Protein AF-T0Z4B8-F1 (afdb_monomer)

Radius of gyration: 17.56 Å; Cα contacts (8 Å, |Δi|>4): 250; chains: 1; bounding box: 35×43×53 Å

Foldseek 3Di:
DVVVVVVVVCVQVVDPQWADFDVPDIDGPVDDPLLCLCPVDPNKAWAEVLLLVVVVLDPDDDQATEMEDQDDDDWTADPNHIRYYDHDHPLLPDQWDDDPSHTYHQLLSRLLVCVVVCPPPPVSSVSSVVSCVVVVRDDPVVSLVSCVSNPVPPSDD

Structure (mmCIF, N/CA/C/O backbone):
data_AF-T0Z4B8-F1
#
_entry.id   AF-T0Z4B8-F1
#
loop_
_atom_site.group_PDB
_atom_site.id
_atom_site.type_symbol
_atom_site.label_atom_id
_atom_site.label_alt_id
_atom_site.label_comp_id
_atom_site.label_asym_id
_atom_site.label_entity_id
_atom_site.label_seq_id
_atom_site.pdbx_PDB_ins_code
_atom_site.Cartn_x
_atom_site.Cartn_y
_atom_site.Cartn_z
_atom_site.occupancy
_atom_site.B_iso_or_equiv
_atom_site.auth_seq_id
_atom_site.auth_comp_id
_atom_site.auth_asym_id
_atom_site.auth_atom_id
_atom_site.pdbx_PDB_model_num
ATOM 1 N N . THR A 1 1 ? 14.260 -27.967 -20.775 1.00 53.34 1 THR A N 1
ATOM 2 C CA . THR A 1 1 ? 15.562 -27.865 -21.485 1.00 53.34 1 THR A CA 1
ATOM 3 C C . THR A 1 1 ? 16.081 -26.437 -21.478 1.00 53.34 1 THR A C 1
ATOM 5 O O . THR A 1 1 ? 15.300 -25.517 -21.701 1.00 53.34 1 THR A O 1
ATOM 8 N N . LYS A 1 2 ? 17.391 -26.241 -21.260 1.00 55.06 2 LYS A N 1
ATOM 9 C CA . LYS A 1 2 ? 18.082 -24.929 -21.265 1.00 55.06 2 LYS A CA 1
ATOM 10 C C . LYS A 1 2 ? 17.796 -24.110 -22.543 1.00 55.06 2 LYS A C 1
ATOM 12 O O . LYS A 1 2 ? 17.576 -22.909 -22.456 1.00 55.06 2 LYS A O 1
ATOM 17 N N . LYS A 1 3 ? 17.646 -24.787 -23.695 1.00 49.91 3 LYS A N 1
ATOM 18 C CA . LYS A 1 3 ? 17.211 -24.202 -24.981 1.00 49.91 3 LYS A CA 1
ATOM 19 C C . LYS A 1 3 ? 15.863 -23.462 -24.905 1.00 49.91 3 LYS A C 1
ATOM 21 O O . LYS A 1 3 ? 15.807 -22.309 -25.303 1.00 49.91 3 LYS A O 1
ATOM 26 N N . LYS A 1 4 ? 14.800 -24.063 -24.344 1.00 58.97 4 LYS A N 1
ATOM 27 C CA . LYS A 1 4 ? 13.457 -23.438 -24.268 1.00 58.97 4 LYS A CA 1
ATOM 28 C C . LYS A 1 4 ? 13.444 -22.145 -23.433 1.00 58.97 4 LYS A C 1
ATOM 30 O O . LYS A 1 4 ? 12.782 -21.186 -23.812 1.00 58.97 4 LYS A O 1
ATOM 35 N N . LYS A 1 5 ? 14.223 -22.092 -22.340 1.00 61.41 5 LYS A N 1
ATOM 36 C CA . LYS A 1 5 ? 14.361 -20.886 -21.497 1.00 61.41 5 LYS A CA 1
ATOM 37 C C . LYS A 1 5 ? 15.013 -19.715 -22.251 1.00 61.41 5 LYS A C 1
ATOM 39 O O . LYS A 1 5 ? 14.590 -18.583 -22.053 1.00 61.41 5 LYS A O 1
ATOM 44 N N . ASN A 1 6 ? 15.971 -19.993 -23.141 1.00 63.81 6 ASN A N 1
ATOM 45 C CA . ASN A 1 6 ? 16.654 -18.963 -23.932 1.00 63.81 6 ASN A CA 1
ATOM 46 C C . ASN A 1 6 ? 15.753 -18.325 -25.001 1.00 63.81 6 ASN A C 1
ATOM 48 O O . ASN A 1 6 ? 15.876 -17.129 -25.254 1.00 63.81 6 ASN A O 1
ATOM 52 N N . TYR A 1 7 ? 14.841 -19.088 -25.614 1.00 71.06 7 TYR A N 1
ATOM 53 C CA . TYR A 1 7 ? 13.891 -18.531 -26.586 1.00 71.06 7 TYR A CA 1
ATOM 54 C C . TYR A 1 7 ? 12.871 -17.608 -25.921 1.00 71.06 7 TYR A C 1
ATOM 56 O O . TYR A 1 7 ? 12.609 -16.529 -26.440 1.00 71.06 7 TYR A O 1
ATOM 64 N N . LEU A 1 8 ? 12.351 -17.992 -24.750 1.00 70.38 8 LEU A N 1
ATOM 65 C CA . LEU A 1 8 ? 11.378 -17.183 -24.017 1.00 70.38 8 LEU A CA 1
ATOM 66 C C . LEU A 1 8 ? 11.978 -15.855 -23.549 1.00 70.38 8 LEU A C 1
ATOM 68 O O . LEU A 1 8 ? 11.392 -14.804 -23.785 1.00 70.38 8 LEU A O 1
ATOM 72 N N . SER A 1 9 ? 13.163 -15.884 -22.929 1.00 70.38 9 SER A N 1
ATOM 73 C CA . SER A 1 9 ? 13.826 -14.647 -22.512 1.00 70.38 9 SER A CA 1
ATOM 74 C C . SER A 1 9 ? 14.121 -13.748 -23.707 1.00 70.38 9 SER A C 1
ATOM 76 O O . SER A 1 9 ? 13.871 -12.555 -23.627 1.00 70.38 9 SER A O 1
ATOM 78 N N . ARG A 1 10 ? 14.589 -14.324 -24.825 1.00 68.50 10 ARG A N 1
ATOM 79 C CA . ARG A 1 10 ? 14.876 -13.570 -26.048 1.00 68.50 10 ARG A CA 1
ATOM 80 C C . ARG A 1 10 ? 13.611 -12.959 -26.644 1.00 68.50 10 ARG A C 1
ATOM 82 O O . ARG A 1 10 ? 13.642 -11.792 -27.004 1.00 68.50 10 ARG A O 1
ATOM 89 N N . PHE A 1 11 ? 12.506 -13.699 -26.720 1.00 75.19 11 PHE A N 1
ATOM 90 C CA . PHE A 1 11 ? 11.228 -13.187 -27.222 1.00 75.19 11 PHE A CA 1
ATOM 91 C C . PHE A 1 11 ? 10.735 -11.992 -26.399 1.00 75.19 11 PHE A C 1
ATOM 93 O O . PHE A 1 11 ? 10.419 -10.948 -26.965 1.00 75.19 11 PHE A O 1
ATOM 100 N N . LEU A 1 12 ? 10.758 -12.114 -25.068 1.00 75.81 12 LEU A N 1
ATOM 101 C CA . LEU A 1 12 ? 10.345 -11.039 -24.166 1.00 75.81 12 LEU A CA 1
ATOM 102 C C . LEU A 1 12 ? 11.264 -9.818 -24.278 1.00 75.81 12 LEU A C 1
ATOM 104 O O . LEU A 1 12 ? 10.771 -8.706 -24.331 1.00 75.81 12 LEU A O 1
ATOM 108 N N . THR A 1 13 ? 12.582 -9.992 -24.392 1.00 69.56 13 THR A N 1
ATOM 109 C CA . THR A 1 13 ? 13.507 -8.849 -24.503 1.00 69.56 13 THR A CA 1
ATOM 110 C C . THR A 1 13 ? 13.573 -8.224 -25.896 1.00 69.56 13 THR A C 1
ATOM 112 O O . THR A 1 13 ? 14.103 -7.130 -26.031 1.00 69.56 13 THR A O 1
ATOM 115 N N . THR A 1 14 ? 13.100 -8.913 -26.941 1.00 76.75 14 THR A N 1
ATOM 116 C CA . THR A 1 14 ? 13.079 -8.367 -28.316 1.00 76.75 14 THR A CA 1
ATOM 117 C C . THR A 1 14 ? 11.841 -7.496 -28.550 1.00 76.75 14 THR A C 1
ATOM 119 O O . THR A 1 14 ? 11.811 -6.697 -29.481 1.00 76.75 14 THR A O 1
ATOM 122 N N . ASN A 1 15 ? 10.813 -7.623 -27.708 1.00 79.88 15 ASN A N 1
ATOM 123 C CA . ASN A 1 15 ? 9.626 -6.788 -27.785 1.00 79.88 15 ASN A CA 1
ATOM 124 C C . ASN A 1 15 ? 9.850 -5.487 -27.004 1.00 79.88 15 ASN A C 1
ATOM 126 O O . ASN A 1 15 ? 9.968 -5.516 -25.783 1.00 79.88 15 ASN A O 1
ATOM 130 N N . ALA A 1 16 ? 9.847 -4.342 -27.692 1.00 80.06 1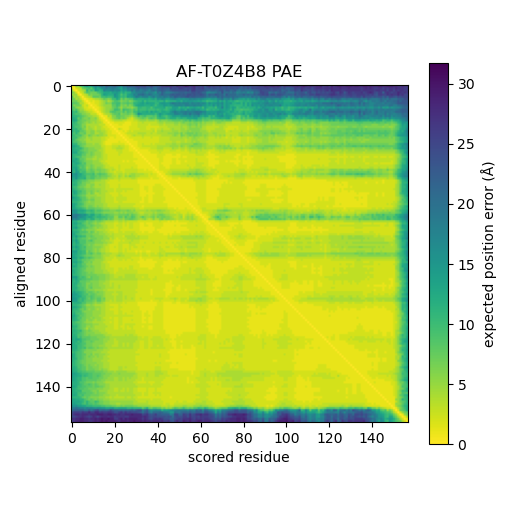6 ALA A N 1
ATOM 131 C CA . ALA A 1 16 ? 10.040 -3.030 -27.065 1.00 80.06 16 ALA A CA 1
ATOM 132 C C . ALA A 1 16 ? 9.011 -2.715 -25.958 1.00 80.06 16 ALA A C 1
ATOM 134 O O . ALA A 1 16 ? 9.291 -1.915 -25.070 1.00 80.06 16 ALA A O 1
ATOM 135 N N . ARG A 1 17 ? 7.839 -3.370 -25.983 1.00 86.62 17 ARG A N 1
ATOM 136 C CA . ARG A 1 17 ? 6.786 -3.220 -24.969 1.00 86.62 17 ARG A CA 1
ATOM 137 C C . ARG A 1 17 ? 7.004 -4.073 -23.726 1.00 86.62 17 ARG A C 1
ATOM 139 O O . ARG A 1 17 ? 6.204 -3.972 -22.809 1.00 86.62 17 ARG A O 1
ATOM 146 N N . VAL A 1 18 ? 8.009 -4.943 -23.680 1.00 89.25 18 VAL A N 1
ATOM 147 C CA . VAL A 1 18 ? 8.278 -5.788 -22.512 1.00 89.25 18 VAL A CA 1
ATOM 148 C C . VAL A 1 18 ? 9.645 -5.430 -21.957 1.00 89.25 18 VAL A C 1
ATOM 150 O O . VAL A 1 18 ? 10.685 -5.675 -22.566 1.00 89.25 18 VAL A O 1
ATOM 153 N N . LYS A 1 19 ? 9.642 -4.852 -20.762 1.00 88.88 19 LYS A N 1
ATOM 154 C CA . LYS A 1 19 ? 10.843 -4.404 -20.068 1.00 88.88 19 LYS A CA 1
ATOM 155 C C . LYS A 1 19 ? 11.153 -5.343 -18.915 1.00 88.88 19 LYS A C 1
ATOM 157 O O . LYS A 1 19 ? 10.279 -5.961 -18.311 1.00 88.88 19 LYS A O 1
ATOM 162 N N . LYS A 1 20 ? 12.439 -5.506 -18.630 1.00 89.25 20 LYS A N 1
ATOM 163 C CA . LYS A 1 20 ? 12.915 -6.353 -17.539 1.00 89.25 20 LYS A CA 1
ATOM 164 C C . LYS A 1 20 ? 13.133 -5.492 -16.302 1.00 89.25 20 LYS A C 1
ATOM 166 O O . LYS A 1 20 ? 13.822 -4.486 -16.395 1.00 89.25 20 LYS A O 1
ATOM 171 N N . ILE A 1 21 ? 12.608 -5.928 -15.160 1.00 90.50 21 ILE A N 1
ATOM 172 C CA . ILE A 1 21 ? 12.806 -5.254 -13.867 1.00 90.50 21 ILE A CA 1
ATOM 173 C C . ILE A 1 21 ? 13.836 -5.979 -13.002 1.00 90.50 21 ILE A C 1
ATOM 175 O O . ILE A 1 21 ? 14.707 -5.357 -12.407 1.00 90.50 21 ILE A O 1
ATOM 179 N N . GLU A 1 22 ? 13.824 -7.312 -13.012 1.00 89.31 22 GLU A N 1
ATOM 180 C CA . GLU A 1 22 ? 14.863 -8.119 -12.375 1.00 89.31 22 GLU A CA 1
ATOM 181 C C . GLU A 1 22 ? 15.020 -9.480 -13.065 1.00 89.31 22 GLU A C 1
ATOM 183 O O . GLU A 1 22 ? 14.400 -9.781 -14.091 1.00 89.31 22 GLU A O 1
ATOM 188 N N . ARG A 1 23 ? 15.917 -10.333 -12.561 1.00 85.50 23 ARG A N 1
ATOM 189 C CA . ARG A 1 23 ? 16.169 -11.640 -13.174 1.00 85.50 23 ARG A CA 1
ATOM 190 C C . ARG A 1 23 ? 14.904 -12.504 -13.144 1.00 85.50 23 ARG A C 1
ATOM 192 O O . ARG A 1 23 ? 14.539 -13.050 -12.114 1.00 85.50 23 ARG A O 1
ATOM 199 N N . GLY A 1 24 ? 14.324 -12.717 -14.323 1.00 85.56 24 GLY A N 1
ATOM 200 C CA . GLY A 1 24 ? 13.153 -13.577 -14.496 1.00 85.56 24 GLY A CA 1
ATOM 201 C C . GLY A 1 24 ? 11.819 -12.863 -14.292 1.00 85.56 24 GLY A C 1
ATOM 202 O O . GLY A 1 24 ? 10.794 -13.520 -14.432 1.00 85.56 24 GLY A O 1
ATOM 203 N N . LYS A 1 25 ? 11.823 -11.551 -14.024 1.00 88.50 25 LYS A N 1
ATOM 204 C CA . LYS A 1 25 ? 10.610 -10.744 -13.876 1.00 88.50 25 LYS A CA 1
ATOM 205 C C . LYS A 1 25 ? 10.615 -9.595 -14.878 1.00 88.50 25 LYS A C 1
ATOM 207 O O . LYS A 1 25 ? 11.631 -8.924 -15.081 1.00 88.50 25 LYS A O 1
ATOM 212 N N . TYR A 1 26 ? 9.470 -9.405 -15.514 1.00 90.00 26 TYR A N 1
ATOM 213 C CA . TYR A 1 26 ? 9.265 -8.473 -16.613 1.00 90.00 26 TYR A CA 1
ATOM 214 C C . TYR A 1 26 ? 7.960 -7.718 -16.383 1.00 90.00 26 TYR A C 1
ATOM 216 O O . TYR A 1 26 ? 7.075 -8.220 -15.695 1.00 90.00 26 TYR A O 1
ATOM 224 N N . TYR A 1 27 ? 7.852 -6.540 -16.978 1.00 90.69 27 TYR A N 1
ATOM 225 C CA . TYR A 1 27 ? 6.658 -5.711 -16.970 1.00 90.69 27 TYR A CA 1
ATOM 226 C C . TYR A 1 27 ? 6.372 -5.207 -18.383 1.00 90.69 27 TYR A C 1
ATOM 228 O O . TYR A 1 27 ? 7.260 -5.177 -19.241 1.00 90.69 27 TYR A O 1
ATOM 236 N N . ILE A 1 28 ? 5.119 -4.841 -18.627 1.00 90.12 28 ILE A N 1
ATOM 237 C CA . ILE A 1 28 ? 4.711 -4.214 -19.882 1.00 90.12 28 ILE A CA 1
ATOM 238 C C . ILE A 1 28 ? 5.029 -2.723 -19.787 1.00 90.12 28 ILE A C 1
ATOM 240 O O . ILE A 1 28 ? 4.784 -2.106 -18.757 1.00 90.12 28 ILE A O 1
ATOM 244 N N . ASP A 1 29 ? 5.595 -2.140 -20.837 1.00 89.50 29 ASP A N 1
ATOM 245 C CA . ASP A 1 29 ? 5.887 -0.713 -20.866 1.00 89.50 29 ASP A CA 1
ATOM 246 C C . ASP A 1 29 ? 4.610 0.110 -20.649 1.00 89.50 29 ASP A C 1
ATOM 248 O O . ASP A 1 29 ? 3.568 -0.188 -21.232 1.00 89.50 29 ASP A O 1
ATOM 252 N N . GLY A 1 30 ? 4.692 1.116 -19.779 1.00 89.38 30 GLY A N 1
ATOM 253 C CA . GLY A 1 30 ? 3.525 1.851 -19.284 1.00 89.38 30 GLY A CA 1
ATOM 254 C C . GLY A 1 30 ? 2.749 1.167 -1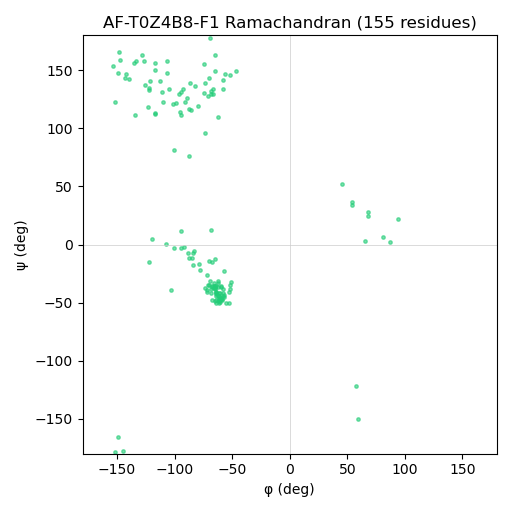8.151 1.00 89.38 30 GLY A C 1
ATOM 255 O O . GLY A 1 30 ? 1.697 1.673 -17.775 1.00 89.38 30 GLY A O 1
ATOM 256 N N . ALA A 1 31 ? 3.236 0.049 -17.595 1.00 92.50 31 ALA A N 1
ATOM 257 C CA . ALA A 1 31 ? 2.643 -0.550 -16.399 1.00 92.50 31 ALA A CA 1
ATOM 258 C C . ALA A 1 31 ? 2.622 0.439 -15.227 1.00 92.50 31 ALA A C 1
ATOM 260 O O . ALA A 1 31 ? 3.581 1.181 -14.996 1.00 92.50 31 ALA A O 1
ATOM 261 N N . ASP A 1 32 ? 1.533 0.396 -14.467 1.00 94.62 32 ASP A N 1
ATOM 262 C CA . ASP A 1 32 ? 1.371 1.203 -13.269 1.00 94.62 32 ASP A CA 1
ATOM 263 C C . ASP A 1 32 ? 2.306 0.721 -12.141 1.00 94.62 32 ASP A C 1
ATOM 265 O O . ASP A 1 32 ? 2.547 -0.478 -11.961 1.00 94.62 32 ASP A O 1
ATOM 269 N N . VAL A 1 33 ? 2.849 1.656 -11.359 1.00 95.75 33 VAL A N 1
ATOM 270 C CA . VAL A 1 33 ? 3.817 1.330 -10.301 1.00 95.75 33 VAL A CA 1
ATOM 271 C C . VAL A 1 33 ? 3.199 0.487 -9.179 1.00 95.75 33 VAL A C 1
ATOM 273 O O . VAL A 1 33 ? 3.875 -0.385 -8.628 1.00 95.75 33 VAL A O 1
ATOM 276 N N . TYR A 1 34 ? 1.914 0.674 -8.864 1.00 97.06 34 TYR A N 1
ATOM 277 C CA . TYR A 1 34 ? 1.201 -0.127 -7.870 1.00 97.06 34 TYR A CA 1
ATOM 278 C C . TYR A 1 34 ? 0.954 -1.552 -8.371 1.00 97.06 34 TYR A C 1
ATOM 280 O O . TYR A 1 34 ? 1.035 -2.514 -7.597 1.00 97.06 34 TYR A O 1
ATOM 288 N N . GLU A 1 35 ? 0.704 -1.714 -9.672 1.00 96.38 35 GLU A N 1
ATOM 289 C CA . GLU A 1 35 ? 0.621 -3.031 -10.306 1.00 96.38 35 GLU A CA 1
ATOM 290 C C . GLU A 1 35 ? 1.953 -3.767 -10.167 1.00 96.38 35 GLU A C 1
ATOM 292 O O . GLU A 1 35 ? 1.987 -4.896 -9.674 1.00 96.38 35 GLU A O 1
ATOM 297 N N . VAL A 1 36 ? 3.064 -3.122 -10.522 1.00 96.06 36 VAL A N 1
ATOM 298 C CA . VAL A 1 36 ? 4.392 -3.737 -10.411 1.00 96.06 36 VAL A CA 1
ATOM 299 C C . VAL A 1 36 ? 4.712 -4.091 -8.958 1.00 96.06 36 VAL A C 1
ATOM 301 O O . VAL A 1 36 ? 5.113 -5.224 -8.678 1.00 96.06 36 VAL A O 1
ATOM 304 N N . ALA A 1 37 ? 4.474 -3.170 -8.021 1.00 96.69 37 ALA A N 1
ATOM 305 C CA . ALA A 1 37 ? 4.763 -3.370 -6.603 1.00 96.69 37 ALA A CA 1
ATOM 306 C C . ALA A 1 37 ? 4.012 -4.562 -5.987 1.00 96.69 37 ALA A C 1
ATOM 308 O O . ALA A 1 37 ? 4.581 -5.282 -5.169 1.00 96.69 37 ALA A O 1
ATOM 309 N N . SER A 1 38 ? 2.767 -4.802 -6.408 1.00 97.06 38 SER A N 1
ATOM 310 C CA . SER A 1 38 ? 1.904 -5.864 -5.866 1.00 97.06 38 SER A CA 1
ATOM 311 C C . SER A 1 38 ? 1.968 -7.210 -6.601 1.00 97.06 38 SER A C 1
ATOM 313 O O . SER A 1 38 ? 1.296 -8.163 -6.200 1.00 97.0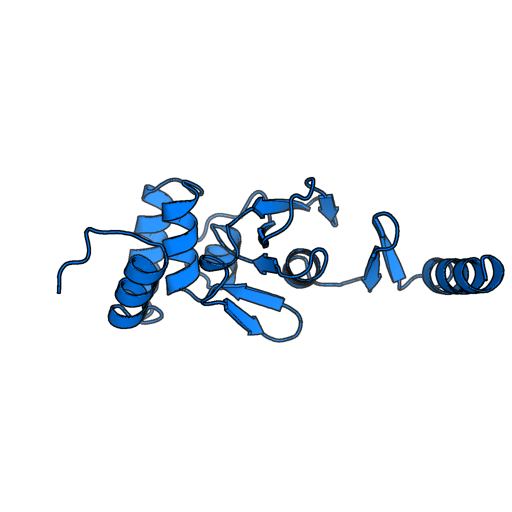6 38 SER A O 1
ATOM 315 N N . ASN A 1 39 ? 2.744 -7.310 -7.685 1.00 94.94 39 ASN A N 1
ATOM 316 C CA . ASN A 1 39 ? 2.863 -8.541 -8.482 1.00 94.94 39 ASN A CA 1
ATOM 317 C C . ASN A 1 39 ? 4.294 -9.070 -8.587 1.00 94.94 39 ASN A C 1
ATOM 319 O O . ASN A 1 39 ? 4.507 -10.219 -8.975 1.00 94.94 39 ASN A O 1
ATOM 323 N N . ILE A 1 40 ? 5.297 -8.261 -8.249 1.00 91.94 40 ILE A N 1
ATOM 324 C CA . ILE A 1 40 ? 6.692 -8.671 -8.387 1.00 91.94 40 ILE A CA 1
ATOM 325 C C . ILE A 1 40 ? 7.113 -9.722 -7.360 1.00 91.94 40 ILE A C 1
ATOM 327 O O . ILE A 1 40 ? 8.002 -10.525 -7.634 1.00 91.94 40 ILE A O 1
ATOM 331 N N . VAL A 1 41 ? 6.467 -9.767 -6.198 1.00 92.62 41 VAL A N 1
ATOM 332 C CA . VAL A 1 41 ? 6.627 -10.826 -5.193 1.00 92.62 41 VAL A CA 1
ATOM 333 C C . VAL A 1 41 ? 5.248 -11.385 -4.876 1.00 92.62 41 VAL A C 1
ATOM 335 O O . VAL A 1 41 ? 4.307 -10.620 -4.713 1.00 92.62 41 VAL A O 1
ATOM 338 N N . GLU A 1 42 ? 5.110 -12.703 -4.762 1.00 89.06 42 GLU A N 1
ATOM 339 C CA . GLU A 1 42 ? 3.829 -13.332 -4.425 1.00 89.06 42 GLU A CA 1
ATOM 340 C C . GLU A 1 42 ? 3.974 -14.184 -3.152 1.00 89.06 42 GLU A C 1
ATOM 342 O O . GLU A 1 42 ? 4.921 -14.972 -3.062 1.00 89.06 42 GLU A O 1
ATOM 347 N N . PRO A 1 43 ? 3.052 -14.067 -2.178 1.00 92.69 43 PRO A N 1
ATOM 348 C CA . PRO A 1 43 ? 1.974 -13.076 -2.107 1.00 92.69 43 PRO A CA 1
ATOM 349 C C . PRO A 1 43 ? 2.509 -11.684 -1.740 1.00 92.69 43 PRO A C 1
ATOM 351 O O . PRO A 1 43 ? 3.367 -11.567 -0.859 1.00 92.69 43 PRO A O 1
ATOM 354 N N . SER A 1 44 ? 1.991 -10.631 -2.376 1.00 96.69 44 SER A N 1
ATOM 355 C CA . SER A 1 44 ? 2.189 -9.249 -1.926 1.00 96.69 44 SER A CA 1
ATOM 356 C C . SER A 1 44 ? 0.994 -8.349 -2.237 1.00 96.69 44 SER A C 1
ATOM 358 O O . SER A 1 44 ? 0.171 -8.660 -3.097 1.00 96.69 44 SER A O 1
ATOM 360 N N . TYR A 1 45 ? 0.883 -7.243 -1.506 1.00 98.69 45 TYR A N 1
ATOM 361 C CA . TYR A 1 45 ? -0.102 -6.194 -1.755 1.00 98.69 45 TYR A CA 1
ATOM 362 C C . TYR A 1 45 ? 0.452 -4.830 -1.331 1.00 98.69 45 TYR A C 1
ATOM 364 O O . TYR A 1 45 ? 1.232 -4.743 -0.385 1.00 98.69 45 TYR A O 1
ATOM 372 N N . VAL A 1 46 ? 0.057 -3.760 -2.019 1.00 98.69 46 VAL A N 1
ATOM 373 C CA . VAL A 1 46 ? 0.416 -2.377 -1.665 1.00 98.69 46 VAL A CA 1
ATOM 374 C C . VAL A 1 46 ? -0.237 -1.997 -0.336 1.00 98.69 46 VAL A C 1
ATOM 376 O O . VAL A 1 46 ? -1.429 -2.237 -0.150 1.00 98.69 46 VAL A O 1
ATOM 379 N N . SER A 1 47 ? 0.520 -1.379 0.568 1.00 98.69 47 SER A N 1
ATOM 380 C CA . SER A 1 47 ? 0.023 -0.891 1.862 1.00 98.69 47 SER A CA 1
ATOM 381 C C . SER A 1 47 ? 0.793 0.357 2.319 1.00 98.69 47 SER A C 1
ATOM 383 O O . SER A 1 47 ? 1.530 0.962 1.535 1.00 98.69 47 SER A O 1
ATOM 385 N N . LEU A 1 48 ? 0.650 0.725 3.593 1.00 98.19 48 LEU A N 1
ATOM 386 C CA . LEU A 1 48 ? 1.319 1.862 4.234 1.00 98.19 48 LEU A CA 1
ATOM 387 C C . LEU A 1 48 ? 0.972 3.195 3.537 1.00 98.19 48 LEU A C 1
ATOM 389 O O . LEU A 1 48 ? -0.090 3.322 2.923 1.00 98.19 48 LEU A O 1
ATOM 393 N N . MET A 1 49 ? 1.888 4.170 3.561 1.00 97.75 49 MET A N 1
ATOM 394 C CA . MET A 1 49 ? 1.717 5.480 2.911 1.00 97.75 49 MET A CA 1
ATOM 395 C C . MET A 1 49 ? 1.299 5.376 1.432 1.00 97.75 49 MET A C 1
ATOM 397 O O . MET A 1 49 ? 0.536 6.199 0.930 1.00 97.75 49 MET A O 1
ATOM 401 N N . ALA A 1 50 ? 1.748 4.336 0.720 1.00 98.12 50 ALA A N 1
ATOM 402 C CA . ALA A 1 50 ? 1.380 4.131 -0.678 1.00 98.12 50 ALA A CA 1
ATOM 403 C C . ALA A 1 50 ? -0.120 3.827 -0.852 1.00 98.12 50 ALA A C 1
ATOM 405 O O . ALA A 1 50 ? -0.728 4.315 -1.805 1.00 98.12 50 ALA A O 1
ATOM 406 N N . ALA A 1 51 ? -0.728 3.075 0.072 1.00 98.44 51 ALA A N 1
ATOM 407 C CA . ALA A 1 51 ? -2.170 2.840 0.078 1.00 98.44 51 ALA A CA 1
ATOM 408 C C . ALA A 1 51 ? -2.954 4.079 0.531 1.00 98.44 51 ALA A C 1
ATOM 410 O O . ALA A 1 51 ? -3.985 4.376 -0.067 1.00 98.44 51 ALA A O 1
ATOM 411 N N . PHE A 1 52 ? -2.447 4.847 1.504 1.00 98.44 52 PHE A N 1
ATOM 412 C CA . PHE A 1 52 ? -3.053 6.137 1.864 1.00 98.44 52 PHE A CA 1
ATOM 413 C C . PHE A 1 52 ? -3.122 7.065 0.656 1.00 98.44 52 PHE A C 1
ATOM 415 O O . PHE A 1 52 ? -4.169 7.647 0.385 1.00 98.44 52 PHE A O 1
ATOM 422 N N . ARG A 1 53 ? -2.035 7.146 -0.120 1.00 97.81 53 ARG A N 1
ATOM 423 C CA . ARG A 1 53 ? -2.005 7.939 -1.349 1.00 97.81 53 ARG A CA 1
ATOM 424 C C . ARG A 1 53 ? -2.984 7.418 -2.398 1.00 97.81 53 ARG A C 1
ATOM 426 O O . ARG A 1 53 ? -3.667 8.220 -3.017 1.00 97.81 53 ARG A O 1
ATOM 433 N N . TYR A 1 54 ? -3.061 6.101 -2.586 1.00 97.44 54 TYR A N 1
ATOM 434 C CA . TYR A 1 54 ? -3.966 5.485 -3.562 1.00 97.44 54 TYR A CA 1
ATOM 435 C C . TYR A 1 54 ? -5.448 5.763 -3.262 1.00 97.44 54 TYR A C 1
ATOM 437 O O . TYR A 1 54 ? -6.250 5.874 -4.183 1.00 97.44 54 TYR A O 1
ATOM 445 N N . TYR A 1 55 ? -5.815 5.867 -1.982 1.00 97.56 55 TYR A N 1
ATOM 446 C CA . TYR A 1 55 ? -7.179 6.174 -1.540 1.00 97.56 55 TYR A CA 1
ATOM 447 C C . TYR A 1 55 ? -7.426 7.665 -1.269 1.00 97.56 55 TYR A C 1
ATOM 449 O O . TYR A 1 55 ? -8.441 8.002 -0.666 1.00 97.56 55 TYR A O 1
ATOM 457 N N . ASP A 1 56 ? -6.509 8.553 -1.665 1.00 97.75 56 ASP A N 1
ATOM 458 C CA . ASP A 1 56 ? -6.599 9.997 -1.408 1.00 97.75 56 ASP A CA 1
ATOM 459 C C . ASP A 1 56 ? -6.797 10.353 0.084 1.00 97.75 56 ASP A C 1
ATOM 461 O O . ASP A 1 56 ? -7.453 11.341 0.435 1.00 97.75 56 ASP A O 1
ATOM 465 N N . LEU A 1 57 ? -6.206 9.550 0.976 1.00 98.31 57 LEU A N 1
ATOM 466 C CA . LEU A 1 57 ? -6.199 9.770 2.429 1.00 98.31 57 LEU A CA 1
ATOM 467 C C . LEU A 1 57 ? -5.069 10.699 2.878 1.00 98.31 57 LEU A C 1
ATOM 469 O O . LEU A 1 57 ? -5.055 11.158 4.012 1.00 98.31 57 LEU A O 1
ATOM 473 N N . THR A 1 58 ? -4.123 10.991 1.986 1.00 96.94 58 THR A N 1
ATOM 474 C CA . THR A 1 58 ? -3.017 11.914 2.233 1.00 96.94 58 THR A CA 1
ATOM 475 C C . THR A 1 58 ? -2.704 12.740 0.989 1.00 96.94 58 THR A C 1
ATOM 477 O O . THR A 1 58 ? -2.816 12.276 -0.153 1.00 96.94 58 THR A O 1
ATOM 480 N N . THR A 1 59 ? -2.285 13.983 1.213 1.00 92.31 59 THR A N 1
ATOM 481 C CA . THR A 1 59 ? -1.736 14.868 0.178 1.00 92.31 59 THR A CA 1
ATOM 482 C C . THR A 1 59 ? -0.230 14.677 0.002 1.00 92.31 59 THR A C 1
ATOM 484 O O . THR A 1 59 ? 0.332 15.158 -0.982 1.00 92.31 59 THR A O 1
ATOM 487 N N . GLN A 1 60 ? 0.423 13.960 0.922 1.00 90.06 60 GLN A N 1
ATOM 488 C CA . GLN A 1 60 ? 1.852 13.696 0.857 1.00 90.06 60 GLN A CA 1
ATOM 489 C C . GLN A 1 60 ? 2.168 12.767 -0.317 1.00 90.06 60 GLN A C 1
ATOM 491 O O . GLN A 1 60 ? 1.532 11.729 -0.517 1.00 90.06 60 GLN A O 1
ATOM 496 N N . VAL A 1 61 ? 3.176 13.140 -1.103 1.00 87.25 61 VAL A N 1
ATOM 497 C CA . VAL A 1 61 ? 3.678 12.290 -2.182 1.00 87.25 61 VAL A CA 1
ATOM 498 C C . VAL A 1 61 ? 4.589 11.230 -1.561 1.00 87.25 61 VAL A C 1
ATOM 500 O O . VAL A 1 61 ? 5.597 11.587 -0.948 1.00 87.25 61 VAL A O 1
ATOM 503 N N . PRO A 1 62 ? 4.272 9.930 -1.694 1.00 84.19 62 PRO A N 1
ATOM 504 C CA . PRO A 1 62 ? 5.101 8.890 -1.114 1.00 84.19 62 PRO A CA 1
ATOM 505 C C . PRO A 1 62 ? 6.463 8.855 -1.814 1.00 84.19 62 PRO A C 1
ATOM 507 O O . PRO A 1 62 ? 6.546 8.741 -3.035 1.00 84.19 62 PRO A O 1
ATOM 510 N N . VAL A 1 63 ? 7.544 8.879 -1.033 1.00 90.00 63 VAL A N 1
ATOM 511 C CA . VAL A 1 63 ? 8.922 8.737 -1.550 1.00 90.00 63 VAL A CA 1
ATOM 512 C C . VAL A 1 63 ? 9.207 7.340 -2.120 1.00 90.00 63 VAL A C 1
ATOM 514 O O . VAL A 1 63 ? 10.212 7.127 -2.795 1.00 90.00 63 VAL A O 1
ATOM 517 N N . ARG A 1 64 ? 8.340 6.367 -1.811 1.00 95.69 64 ARG A N 1
ATOM 518 C CA . ARG A 1 64 ? 8.428 4.965 -2.229 1.00 95.69 64 ARG A CA 1
ATOM 519 C C . ARG A 1 64 ? 7.049 4.317 -2.278 1.00 95.69 64 ARG A C 1
ATOM 521 O O . ARG A 1 64 ? 6.166 4.676 -1.501 1.00 95.69 64 ARG A O 1
ATOM 528 N N . ILE A 1 65 ? 6.891 3.300 -3.116 1.00 97.88 65 ILE A N 1
ATOM 529 C CA . ILE A 1 65 ? 5.708 2.438 -3.112 1.00 97.88 65 ILE A CA 1
ATOM 530 C C . ILE A 1 65 ? 5.996 1.206 -2.255 1.00 97.88 65 ILE A C 1
ATOM 532 O O . ILE A 1 65 ? 6.826 0.363 -2.599 1.00 97.88 65 ILE A O 1
ATOM 536 N N . SER A 1 66 ? 5.315 1.113 -1.117 1.00 97.81 66 SER A N 1
ATOM 537 C CA . SER A 1 66 ? 5.489 0.022 -0.159 1.00 97.81 66 SER A CA 1
ATOM 538 C C . SER A 1 66 ? 4.495 -1.109 -0.407 1.00 97.81 66 SER A C 1
ATOM 540 O O . SER A 1 66 ? 3.292 -0.878 -0.538 1.00 97.81 66 SER A O 1
ATOM 542 N N . ALA A 1 67 ? 4.987 -2.346 -0.399 1.00 98.44 67 ALA A N 1
ATOM 543 C CA . ALA A 1 67 ? 4.173 -3.554 -0.422 1.00 98.44 67 ALA A CA 1
ATOM 544 C C . ALA A 1 67 ? 4.450 -4.439 0.803 1.00 98.44 67 ALA A C 1
ATOM 546 O O . ALA A 1 67 ? 5.597 -4.617 1.218 1.00 98.44 67 ALA A O 1
ATOM 547 N N . ILE A 1 68 ? 3.400 -5.033 1.366 1.00 98.50 68 ILE A N 1
ATOM 548 C CA . ILE A 1 68 ? 3.508 -6.093 2.371 1.00 98.50 68 ILE A CA 1
ATOM 549 C C . ILE A 1 68 ? 3.630 -7.431 1.654 1.00 98.50 68 ILE A C 1
ATOM 551 O O . ILE A 1 68 ? 2.938 -7.690 0.672 1.00 98.50 68 ILE A O 1
ATOM 555 N N . THR A 1 69 ? 4.492 -8.310 2.153 1.00 98.25 69 THR A N 1
ATOM 556 C CA . THR A 1 69 ? 4.662 -9.666 1.621 1.00 98.25 69 THR A CA 1
ATOM 557 C C . THR A 1 69 ? 5.047 -10.648 2.724 1.00 98.25 69 THR A C 1
ATOM 559 O O . THR A 1 69 ? 5.443 -10.256 3.817 1.00 98.25 69 THR A O 1
ATOM 562 N N . THR A 1 70 ? 4.954 -11.947 2.445 1.00 97.12 70 THR A N 1
ATOM 563 C CA . THR A 1 70 ? 5.483 -12.997 3.337 1.00 97.12 70 THR A CA 1
ATOM 564 C C . THR A 1 70 ? 6.947 -13.344 3.062 1.00 97.12 70 THR A C 1
ATOM 566 O O . THR A 1 70 ? 7.552 -14.101 3.821 1.00 97.12 70 THR A O 1
ATOM 569 N N . LEU A 1 71 ? 7.535 -12.802 1.990 1.00 96.44 71 LEU A N 1
ATOM 570 C CA . LEU A 1 71 ? 8.881 -13.143 1.537 1.00 96.44 71 LEU A CA 1
ATOM 571 C C . LEU A 1 71 ? 9.834 -11.962 1.712 1.00 96.44 71 LEU A C 1
ATOM 573 O O . LEU A 1 71 ? 9.492 -10.818 1.431 1.00 96.44 71 LEU A O 1
ATOM 577 N N . ARG A 1 72 ? 11.073 -12.231 2.129 1.00 95.06 72 ARG A N 1
ATOM 578 C CA . ARG A 1 72 ? 12.111 -11.195 2.110 1.00 95.06 72 ARG A CA 1
ATOM 579 C C . ARG A 1 72 ? 12.457 -10.851 0.667 1.00 95.06 72 ARG A C 1
ATOM 581 O O . ARG A 1 72 ? 12.782 -11.739 -0.120 1.00 95.06 72 ARG A O 1
ATOM 588 N N . HIS A 1 73 ? 12.447 -9.565 0.349 1.00 96.25 73 HIS A N 1
ATOM 589 C CA . HIS A 1 73 ? 12.829 -9.068 -0.962 1.00 96.25 73 HIS A CA 1
ATOM 590 C C . HIS A 1 73 ? 13.584 -7.750 -0.828 1.00 96.25 73 HIS A C 1
ATOM 592 O O . HIS A 1 73 ? 13.285 -6.942 0.048 1.00 96.25 73 HIS A O 1
ATOM 598 N N . LYS A 1 74 ? 14.588 -7.542 -1.682 1.00 95.50 74 LYS A N 1
ATOM 599 C CA . LYS A 1 74 ? 15.323 -6.273 -1.721 1.00 95.50 74 LYS A CA 1
ATOM 600 C C . LYS A 1 74 ? 14.463 -5.195 -2.380 1.00 95.50 74 LYS A C 1
ATOM 602 O O . LYS A 1 74 ? 13.584 -5.514 -3.181 1.00 95.50 74 LYS A O 1
ATOM 607 N N . GLN A 1 75 ? 14.739 -3.933 -2.064 1.00 96.31 75 GLN A N 1
ATOM 608 C CA . GLN A 1 75 ? 14.183 -2.811 -2.817 1.00 96.31 75 GLN A CA 1
ATOM 609 C C . GLN A 1 75 ? 14.545 -2.942 -4.300 1.00 96.31 75 GLN A C 1
ATOM 611 O O . GLN A 1 75 ? 15.631 -3.413 -4.648 1.00 96.31 75 GLN A O 1
ATOM 616 N N . ILE A 1 76 ? 13.636 -2.490 -5.154 1.00 95.38 76 ILE A N 1
ATOM 617 C CA . ILE A 1 76 ? 13.843 -2.368 -6.596 1.00 95.38 76 ILE A CA 1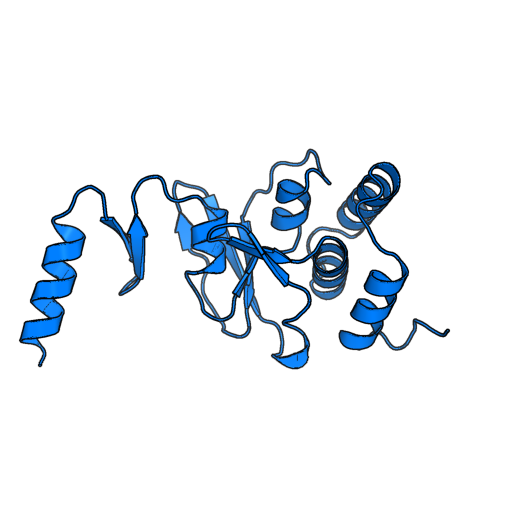
ATOM 618 C C . ILE A 1 76 ? 13.505 -0.946 -7.043 1.00 95.38 76 ILE A C 1
ATOM 620 O O . ILE A 1 76 ? 12.754 -0.243 -6.369 1.00 95.38 76 ILE A O 1
ATOM 624 N N . MET A 1 77 ? 14.055 -0.540 -8.184 1.00 94.69 77 MET A N 1
ATOM 625 C CA . MET A 1 77 ? 13.737 0.737 -8.820 1.00 94.69 77 MET A CA 1
ATOM 626 C C . MET A 1 77 ? 12.840 0.495 -10.031 1.00 94.69 77 MET A C 1
ATOM 628 O O . MET A 1 77 ? 13.117 -0.391 -10.842 1.00 94.69 77 MET A O 1
ATOM 632 N N . PHE A 1 78 ? 11.784 1.290 -10.155 1.00 93.94 78 PHE A N 1
ATOM 633 C CA . PHE A 1 78 ? 10.861 1.272 -11.281 1.00 93.94 78 PHE A CA 1
ATOM 634 C C . PHE A 1 78 ? 10.586 2.701 -11.739 1.00 93.94 78 PHE A C 1
ATOM 636 O O . PHE A 1 78 ? 9.958 3.452 -11.002 1.00 93.94 78 PHE A O 1
ATOM 643 N N . ASN A 1 79 ? 11.054 3.076 -12.936 1.00 89.88 79 ASN A N 1
ATOM 644 C CA . ASN A 1 79 ? 10.927 4.441 -13.471 1.00 89.88 79 ASN A CA 1
ATOM 645 C C . ASN A 1 79 ? 11.283 5.514 -12.416 1.00 89.88 79 ASN A C 1
ATOM 647 O O . ASN A 1 79 ? 10.475 6.384 -12.114 1.00 89.88 79 ASN A O 1
ATOM 651 N N . ASP A 1 80 ? 12.457 5.369 -11.791 1.00 90.44 80 ASP A N 1
ATOM 652 C CA . ASP A 1 80 ? 12.982 6.236 -10.719 1.00 90.44 80 ASP A CA 1
ATOM 653 C C . ASP A 1 80 ? 12.203 6.238 -9.391 1.00 90.44 80 ASP A C 1
ATOM 655 O O . ASP A 1 80 ? 12.605 6.894 -8.432 1.00 90.44 80 ASP A O 1
ATOM 659 N N . ILE A 1 81 ? 11.157 5.418 -9.268 1.00 94.25 81 ILE A N 1
ATOM 660 C CA . ILE A 1 81 ? 10.413 5.210 -8.025 1.00 94.25 81 ILE A CA 1
ATOM 661 C C . ILE A 1 81 ? 10.947 3.968 -7.307 1.00 94.25 81 ILE A C 1
ATOM 663 O O . ILE A 1 81 ? 11.069 2.884 -7.886 1.00 94.25 81 ILE A O 1
ATOM 667 N N . ALA A 1 82 ? 11.250 4.112 -6.019 1.00 96.94 82 ALA A N 1
ATOM 668 C CA . ALA A 1 82 ? 11.621 2.989 -5.170 1.00 96.94 82 ALA A CA 1
ATOM 669 C C . ALA A 1 82 ? 10.388 2.148 -4.812 1.00 96.94 82 ALA A C 1
ATOM 671 O O . ALA A 1 82 ? 9.388 2.676 -4.326 1.00 96.94 82 ALA A O 1
ATOM 672 N N . ILE A 1 83 ? 10.479 0.830 -4.989 1.00 98.06 83 ILE A N 1
ATOM 673 C CA . ILE A 1 83 ? 9.493 -0.130 -4.483 1.00 98.06 83 ILE A CA 1
ATOM 674 C C . ILE A 1 83 ? 10.130 -0.926 -3.347 1.00 98.06 83 ILE A C 1
ATOM 676 O O . ILE A 1 83 ? 11.158 -1.587 -3.536 1.00 98.06 83 ILE A O 1
ATOM 680 N N . THR A 1 84 ? 9.509 -0.885 -2.172 1.00 98.06 84 THR A N 1
ATOM 681 C CA . THR A 1 84 ? 10.007 -1.530 -0.950 1.00 98.06 84 THR A CA 1
ATOM 682 C C . THR A 1 84 ? 9.062 -2.606 -0.443 1.00 98.06 84 THR A C 1
ATOM 684 O O . THR A 1 84 ? 7.848 -2.514 -0.612 1.00 98.06 84 THR A O 1
ATOM 687 N N . PHE A 1 85 ? 9.625 -3.616 0.221 1.00 98.06 85 PHE A N 1
ATOM 688 C CA . PHE A 1 85 ? 8.889 -4.791 0.679 1.00 98.06 85 PHE A CA 1
ATOM 689 C C . PHE A 1 85 ? 9.035 -4.970 2.185 1.00 98.06 85 PHE A C 1
ATOM 691 O O . PHE A 1 85 ? 10.136 -5.220 2.678 1.00 98.06 85 PHE A O 1
ATOM 698 N N . THR A 1 86 ? 7.919 -4.905 2.903 1.00 97.62 86 THR A N 1
ATOM 699 C CA . THR A 1 86 ? 7.870 -5.167 4.343 1.00 97.62 86 THR A CA 1
ATOM 700 C C . THR A 1 86 ? 7.381 -6.592 4.573 1.00 97.62 86 THR A C 1
ATOM 702 O O . THR A 1 86 ? 6.309 -6.990 4.114 1.00 97.62 86 THR A O 1
ATOM 705 N N . THR A 1 87 ? 8.190 -7.398 5.262 1.00 97.75 87 THR A N 1
ATOM 706 C CA . THR A 1 87 ? 7.888 -8.817 5.476 1.00 97.75 87 THR A CA 1
ATOM 707 C C . THR A 1 87 ? 7.022 -9.021 6.714 1.00 97.75 87 THR A C 1
ATOM 709 O O . THR A 1 87 ? 7.468 -8.779 7.835 1.00 97.75 87 THR A O 1
ATOM 712 N N . PHE A 1 88 ? 5.810 -9.535 6.526 1.00 97.19 88 PHE A N 1
ATOM 713 C CA . PHE A 1 88 ? 4.901 -9.943 7.596 1.00 97.19 88 PHE A CA 1
ATOM 714 C C . PHE A 1 88 ? 4.825 -11.471 7.706 1.00 97.19 88 PHE A C 1
ATOM 716 O O . PHE A 1 88 ? 5.103 -12.211 6.761 1.00 97.19 88 PHE A O 1
ATOM 723 N N . LYS A 1 89 ? 4.415 -11.968 8.880 1.00 96.25 89 LYS A N 1
ATOM 724 C CA . LYS A 1 89 ? 4.042 -13.383 9.039 1.00 96.25 89 LYS A CA 1
ATOM 725 C C . LYS A 1 89 ? 2.796 -13.673 8.202 1.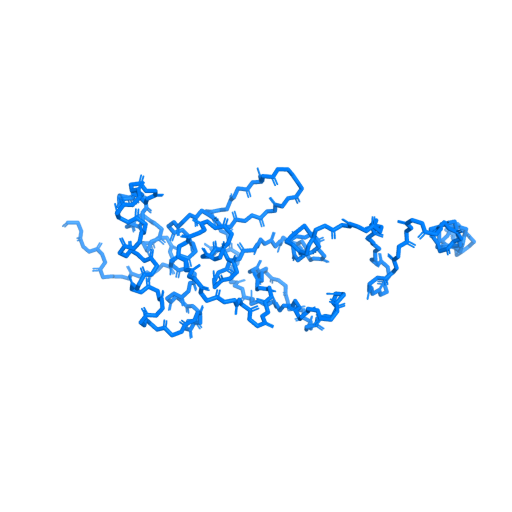00 96.25 89 LYS A C 1
ATOM 727 O O . LYS A 1 89 ? 1.936 -12.810 8.075 1.00 96.25 89 LYS A O 1
ATOM 732 N N . LYS A 1 90 ? 2.651 -14.906 7.707 1.00 95.62 90 LYS A N 1
ATOM 733 C CA . LYS A 1 90 ? 1.500 -15.318 6.880 1.00 95.62 90 LYS A CA 1
ATOM 734 C C . LYS A 1 90 ? 0.146 -14.992 7.524 1.00 95.62 90 LYS A C 1
ATOM 736 O O . LYS A 1 90 ? -0.745 -14.534 6.825 1.00 95.62 90 LYS A O 1
ATOM 741 N N . SER A 1 91 ? 0.023 -15.154 8.843 1.00 94.88 91 SER A N 1
ATOM 742 C CA . SER A 1 91 ? -1.195 -14.828 9.601 1.00 94.88 91 SER A CA 1
ATOM 743 C C . SER A 1 91 ? -1.564 -13.339 9.614 1.00 94.88 91 SER A C 1
ATOM 745 O O . SER A 1 91 ? -2.654 -12.998 10.036 1.00 94.88 91 SER A O 1
ATOM 747 N N . ARG A 1 92 ? -0.668 -12.446 9.177 1.00 96.31 92 ARG A N 1
ATOM 748 C CA . ARG A 1 92 ? -0.869 -10.987 9.148 1.00 96.31 92 ARG A CA 1
ATOM 749 C C . ARG A 1 92 ? -1.070 -10.430 7.738 1.00 96.31 92 ARG A C 1
ATOM 751 O O . ARG A 1 92 ? -1.219 -9.222 7.573 1.00 96.31 92 ARG A O 1
ATOM 758 N N . VAL A 1 93 ? -1.059 -11.297 6.725 1.00 96.94 93 VAL A N 1
ATOM 759 C CA . VAL A 1 93 ? -1.234 -10.950 5.307 1.00 96.94 93 VAL A CA 1
ATOM 760 C C . VAL A 1 93 ? -2.677 -11.273 4.912 1.00 96.94 93 VAL A C 1
ATOM 762 O O . VAL A 1 93 ? -2.964 -12.329 4.355 1.00 96.94 93 VAL A O 1
ATOM 765 N N . PHE A 1 94 ? -3.583 -10.354 5.238 1.00 97.50 94 PHE A N 1
ATOM 766 C CA . PHE A 1 94 ? -5.029 -10.421 4.992 1.00 97.50 94 PHE A CA 1
ATOM 767 C C . PHE A 1 94 ? -5.563 -9.015 4.674 1.00 97.50 94 PHE A C 1
ATOM 769 O O . PHE A 1 94 ? -4.784 -8.067 4.610 1.00 97.50 94 PHE A O 1
ATOM 776 N N . GLY A 1 95 ? -6.873 -8.855 4.469 1.00 97.62 95 GLY A N 1
ATOM 777 C CA . GLY A 1 95 ? -7.500 -7.527 4.422 1.00 97.62 95 GLY A CA 1
ATOM 778 C C . GLY A 1 95 ? -7.111 -6.672 3.210 1.00 97.62 95 GLY A C 1
ATOM 779 O O . GLY A 1 95 ? -7.196 -5.446 3.269 1.00 97.62 95 GLY A O 1
ATOM 780 N N . TYR A 1 96 ? -6.691 -7.296 2.110 1.00 98.31 96 TYR A N 1
ATOM 781 C CA . TYR A 1 96 ? -6.390 -6.642 0.837 1.00 98.31 96 TYR A CA 1
ATOM 782 C C . TYR A 1 96 ? -7.340 -7.133 -0.261 1.00 98.31 96 TYR A C 1
ATOM 784 O O . TYR A 1 96 ? -7.905 -8.223 -0.181 1.00 98.31 96 TYR A O 1
ATOM 792 N N . LYS A 1 97 ? -7.520 -6.318 -1.299 1.00 97.56 97 LYS A N 1
ATOM 793 C CA . LYS A 1 97 ? -8.381 -6.593 -2.455 1.00 97.56 97 LYS A CA 1
ATOM 794 C C . LYS A 1 97 ? -7.615 -6.397 -3.756 1.00 97.56 97 LYS A C 1
ATOM 796 O O . LYS A 1 97 ? -6.563 -5.761 -3.776 1.00 97.56 97 LYS A O 1
ATOM 801 N N . LYS A 1 98 ? -8.155 -6.936 -4.848 1.00 97.50 98 LYS A N 1
ATOM 802 C CA . LYS A 1 98 ? -7.633 -6.720 -6.198 1.00 97.50 98 LYS A CA 1
ATOM 803 C C . LYS A 1 98 ? -8.490 -5.679 -6.924 1.00 97.50 98 LYS A C 1
ATOM 805 O O . LYS A 1 98 ? -9.687 -5.894 -7.082 1.00 97.50 98 LYS A O 1
ATOM 810 N N . ILE A 1 99 ? -7.884 -4.572 -7.353 1.00 96.19 99 ILE A N 1
ATOM 811 C CA . ILE A 1 99 ? -8.498 -3.545 -8.208 1.00 96.19 99 ILE A CA 1
ATOM 812 C C . ILE A 1 99 ? -7.711 -3.515 -9.519 1.00 96.19 99 ILE A C 1
ATOM 814 O O . ILE A 1 99 ? -6.527 -3.183 -9.530 1.00 96.19 99 ILE A O 1
ATOM 818 N N . GLY A 1 100 ? -8.344 -3.914 -10.625 1.00 94.75 100 GLY A N 1
ATOM 819 C CA . GLY A 1 100 ? -7.620 -4.154 -11.877 1.00 94.75 100 GLY A CA 1
ATOM 820 C C . GLY A 1 100 ? -6.521 -5.203 -11.669 1.00 94.75 100 GLY A C 1
ATOM 821 O O . GLY A 1 100 ? -6.804 -6.312 -11.216 1.00 94.75 100 GLY A O 1
ATOM 822 N N . ASN A 1 101 ? -5.266 -4.846 -11.945 1.00 93.88 101 ASN A N 1
ATOM 823 C CA . ASN A 1 101 ? -4.102 -5.706 -11.697 1.00 93.88 101 ASN A CA 1
ATOM 824 C C . ASN A 1 101 ? -3.412 -5.450 -10.347 1.00 93.88 101 ASN A C 1
ATOM 826 O O . ASN A 1 101 ? -2.487 -6.177 -9.990 1.00 93.88 101 ASN A O 1
ATOM 830 N N . VAL A 1 102 ? -3.867 -4.462 -9.577 1.00 97.62 102 VAL A N 1
ATOM 831 C CA . VAL A 1 102 ? -3.244 -4.058 -8.314 1.00 97.62 102 VAL A CA 1
ATOM 832 C C . VAL A 1 102 ? -3.844 -4.853 -7.160 1.00 97.62 102 VAL A C 1
ATOM 834 O O . VAL A 1 102 ? -5.060 -4.835 -6.969 1.00 97.62 102 VAL A O 1
ATOM 837 N N . ARG A 1 103 ? -3.010 -5.516 -6.348 1.00 98.50 103 ARG A N 1
ATOM 838 C CA . ARG A 1 103 ? -3.424 -5.956 -5.003 1.00 98.50 103 ARG A CA 1
ATOM 839 C C . ARG A 1 103 ? -3.078 -4.859 -4.009 1.00 98.50 103 ARG A C 1
ATOM 841 O O . ARG A 1 103 ? -1.916 -4.480 -3.898 1.00 98.50 103 ARG A O 1
ATOM 848 N N . ILE A 1 104 ? -4.068 -4.369 -3.280 1.00 98.69 104 ILE A N 1
ATOM 849 C CA . ILE A 1 104 ? -3.914 -3.249 -2.353 1.00 98.69 104 ILE A CA 1
ATOM 850 C C . ILE A 1 104 ? -4.696 -3.503 -1.069 1.00 98.69 104 ILE A C 1
ATOM 852 O O . ILE A 1 104 ? -5.787 -4.080 -1.095 1.00 98.69 104 ILE A O 1
ATOM 856 N N . ALA A 1 105 ? -4.127 -3.086 0.058 1.00 98.75 105 ALA A N 1
ATOM 857 C CA . ALA A 1 105 ? -4.779 -3.099 1.357 1.00 98.75 105 ALA A CA 1
ATOM 858 C C . ALA A 1 105 ? -6.144 -2.406 1.272 1.00 98.75 105 ALA A C 1
ATOM 860 O O . ALA A 1 105 ? -6.319 -1.450 0.523 1.00 98.75 105 ALA A O 1
ATOM 861 N N . THR A 1 106 ? -7.128 -2.864 2.034 1.00 98.81 106 THR A N 1
ATOM 862 C CA . THR A 1 106 ? -8.301 -2.028 2.339 1.00 98.81 106 THR A CA 1
ATOM 863 C C . THR A 1 106 ? -7.873 -0.812 3.168 1.00 98.81 106 THR A C 1
ATOM 865 O O . THR A 1 106 ? -6.775 -0.815 3.726 1.00 98.81 106 THR A O 1
ATOM 868 N N . VAL A 1 107 ? -8.713 0.224 3.258 1.00 98.75 107 VAL A N 1
ATOM 869 C CA . VAL A 1 107 ? -8.415 1.429 4.058 1.00 98.75 107 VAL A CA 1
ATOM 870 C C . VAL A 1 107 ? -8.045 1.041 5.493 1.00 98.75 107 VAL A C 1
ATOM 872 O O . VAL A 1 107 ? -6.967 1.372 5.977 1.00 98.75 107 VAL A O 1
ATOM 875 N N . GLU A 1 108 ? -8.866 0.211 6.125 1.00 98.75 108 GLU A N 1
ATOM 876 C CA . GLU A 1 108 ? -8.679 -0.296 7.483 1.00 98.75 108 GLU A CA 1
ATOM 877 C C . GLU A 1 108 ? -7.373 -1.071 7.607 1.00 98.75 108 GLU A C 1
ATOM 879 O O . GLU A 1 108 ? -6.587 -0.845 8.523 1.00 98.75 108 GLU A O 1
ATOM 884 N N . LYS A 1 109 ? -7.104 -1.972 6.658 1.00 98.62 109 LYS A N 1
ATOM 885 C CA . LYS A 1 109 ? -5.875 -2.759 6.686 1.00 98.62 109 LYS A CA 1
ATOM 886 C C . LYS A 1 109 ? -4.641 -1.887 6.486 1.00 98.62 109 LYS A C 1
ATOM 888 O O . LYS A 1 109 ? -3.633 -2.151 7.124 1.00 98.62 109 LYS A O 1
ATOM 893 N N . SER A 1 110 ? -4.712 -0.844 5.660 1.00 98.69 110 SER A N 1
ATOM 894 C CA . SER A 1 110 ? -3.589 0.074 5.457 1.00 98.69 110 SER A CA 1
ATOM 895 C C . SER A 1 110 ? -3.243 0.848 6.730 1.00 98.69 110 SER A C 1
ATOM 897 O O . SER A 1 110 ? -2.063 0.985 7.046 1.00 98.69 110 SER A O 1
ATOM 899 N N . LEU A 1 111 ? -4.249 1.262 7.510 1.00 98.69 111 LEU A N 1
ATOM 900 C CA . LEU A 1 111 ? -4.057 1.904 8.813 1.00 98.69 111 LEU A CA 1
ATOM 901 C C . LEU A 1 111 ? -3.394 0.931 9.798 1.00 98.69 111 LEU A C 1
ATOM 903 O O . LEU A 1 111 ? -2.357 1.235 10.384 1.00 98.69 111 LEU A O 1
ATOM 907 N N . ILE A 1 112 ? -3.940 -0.282 9.913 1.00 98.44 112 ILE A N 1
ATOM 908 C CA . ILE A 1 112 ? -3.429 -1.325 10.811 1.00 98.44 112 ILE A CA 1
ATOM 909 C C . ILE A 1 112 ? -2.013 -1.784 10.433 1.00 98.44 112 ILE A C 1
ATOM 911 O O . ILE A 1 112 ? -1.171 -1.974 11.311 1.00 98.44 112 ILE A O 1
ATOM 915 N N . ASP A 1 113 ? -1.727 -1.950 9.142 1.00 98.44 113 ASP A N 1
ATOM 916 C CA . ASP A 1 113 ? -0.390 -2.288 8.648 1.00 98.44 113 ASP A CA 1
ATOM 917 C C . ASP A 1 11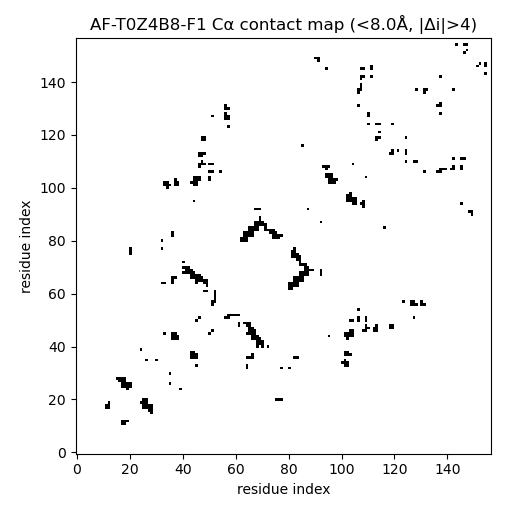3 ? 0.622 -1.204 8.996 1.00 98.44 113 ASP A C 1
ATOM 919 O O . ASP A 1 113 ? 1.732 -1.534 9.411 1.00 98.44 113 ASP A O 1
ATOM 923 N N . SER A 1 114 ? 0.228 0.065 8.858 1.00 98.31 114 SER A N 1
ATOM 924 C CA . SER A 1 114 ? 1.077 1.220 9.158 1.00 98.31 114 SER A CA 1
ATOM 925 C C . SER A 1 114 ? 1.440 1.284 10.632 1.00 98.31 114 SER A C 1
ATOM 927 O O . SER A 1 114 ? 2.619 1.366 10.975 1.00 98.31 114 SER A O 1
ATOM 929 N N . LEU A 1 115 ? 0.441 1.136 11.507 1.00 98.00 115 LEU A N 1
ATOM 930 C CA . LEU A 1 115 ? 0.644 1.074 12.955 1.00 98.00 115 LEU A CA 1
ATOM 931 C C . LEU A 1 115 ? 1.535 -0.104 13.353 1.00 98.00 115 LEU A C 1
ATOM 933 O O . LEU A 1 115 ? 2.453 0.052 14.152 1.00 98.00 115 LEU A O 1
ATOM 937 N N . TYR A 1 116 ? 1.288 -1.285 12.783 1.00 97.19 116 TYR A N 1
ATOM 938 C CA . TYR A 1 116 ? 2.064 -2.480 13.101 1.00 97.19 116 TYR A CA 1
ATOM 939 C C . TYR A 1 116 ? 3.514 -2.394 12.593 1.00 97.19 116 TYR A C 1
ATOM 941 O O . TYR A 1 116 ? 4.431 -2.882 13.255 1.00 97.19 116 TYR A O 1
ATOM 949 N N . ALA A 1 117 ? 3.731 -1.812 11.412 1.00 96.69 117 ALA A N 1
ATOM 950 C CA . ALA A 1 117 ? 5.059 -1.637 10.831 1.00 96.69 117 ALA A CA 1
ATOM 951 C C . ALA A 1 117 ? 5.843 -0.471 11.456 1.00 96.69 117 ALA A C 1
ATOM 953 O O . ALA A 1 117 ? 7.069 -0.464 11.355 1.00 96.69 117 ALA A O 1
ATOM 954 N N . GLY A 1 118 ? 5.156 0.493 12.080 1.00 96.81 118 GLY A N 1
ATOM 955 C CA . GLY A 1 118 ? 5.751 1.755 12.525 1.00 96.81 118 GLY A CA 1
ATOM 956 C C . GLY A 1 118 ? 6.172 2.655 11.358 1.00 96.81 118 GLY A C 1
ATOM 957 O O . GLY A 1 118 ? 7.148 3.391 11.477 1.00 96.81 118 GLY A O 1
ATOM 958 N N . ASP A 1 119 ? 5.492 2.537 10.215 1.00 95.62 119 ASP A N 1
ATOM 959 C CA . ASP A 1 119 ? 5.784 3.273 8.983 1.00 95.62 119 ASP A CA 1
ATOM 960 C C . ASP A 1 119 ? 4.497 3.441 8.154 1.00 95.62 119 ASP A C 1
ATOM 962 O O . ASP A 1 119 ? 3.902 2.430 7.774 1.00 95.62 119 ASP A O 1
ATOM 966 N N . PRO A 1 120 ? 4.066 4.670 7.817 1.00 96.12 120 PRO A N 1
ATOM 967 C CA . PRO A 1 120 ? 4.674 5.964 8.166 1.00 96.12 120 PRO A CA 1
ATOM 968 C C . PRO A 1 120 ? 4.567 6.322 9.670 1.00 96.12 120 PRO A C 1
ATOM 970 O O . PRO A 1 120 ? 4.000 5.539 10.437 1.00 96.12 120 PRO A O 1
ATOM 973 N N . PRO A 1 121 ? 5.128 7.469 10.120 1.00 96.75 121 PRO A N 1
ATOM 974 C CA . PRO A 1 121 ? 4.924 7.992 11.473 1.00 96.75 121 PRO A CA 1
ATOM 975 C C . PRO A 1 121 ? 3.458 7.996 11.919 1.00 96.75 121 PRO A C 1
ATOM 977 O O . PRO A 1 121 ? 2.552 8.193 11.115 1.00 96.75 121 PRO A O 1
ATOM 980 N N . TYR A 1 122 ? 3.230 7.832 13.226 1.00 97.38 122 TYR A N 1
ATOM 981 C CA . TYR A 1 122 ? 1.882 7.760 13.804 1.00 97.38 122 TYR A CA 1
ATOM 982 C C . TYR A 1 122 ? 0.988 8.944 13.407 1.00 97.38 122 TYR A C 1
ATOM 984 O O . TYR A 1 122 ? -0.169 8.726 13.064 1.00 97.38 122 TYR A O 1
ATOM 992 N N . SER A 1 123 ? 1.529 10.167 13.382 1.00 97.69 123 SER A N 1
ATOM 993 C CA . SER A 1 123 ? 0.786 11.368 12.975 1.00 97.69 123 SER A CA 1
ATOM 994 C C . SER A 1 123 ? 0.215 11.262 11.560 1.00 97.69 123 SER A C 1
ATOM 996 O O . SER A 1 123 ? -0.921 11.647 11.328 1.00 97.69 123 SER A O 1
ATOM 998 N N . ASP A 1 124 ? 0.959 10.666 10.623 1.00 97.69 124 ASP A N 1
ATOM 999 C CA . ASP A 1 124 ? 0.476 10.478 9.252 1.00 97.69 124 ASP A CA 1
ATOM 1000 C C . ASP A 1 124 ? -0.654 9.441 9.187 1.00 97.69 124 ASP A C 1
ATOM 1002 O O . ASP A 1 124 ? -1.535 9.515 8.330 1.00 97.69 124 ASP A O 1
ATOM 1006 N N . VAL A 1 125 ? -0.628 8.448 10.082 1.00 98.44 125 VAL A N 1
ATOM 1007 C CA . VAL A 1 125 ? -1.700 7.453 10.206 1.00 98.44 125 VAL A CA 1
ATOM 1008 C C . VAL A 1 125 ? -2.950 8.078 10.822 1.00 98.44 125 VAL A C 1
ATOM 1010 O O . VAL A 1 125 ? -4.055 7.788 10.366 1.00 98.44 125 VAL A O 1
ATOM 1013 N N . GLU A 1 126 ? -2.783 8.934 11.830 1.00 98.38 126 GLU A N 1
ATOM 1014 C CA . GLU A 1 126 ? -3.863 9.694 12.464 1.00 98.38 126 GLU A CA 1
ATOM 1015 C C . GLU A 1 126 ? -4.542 10.631 11.454 1.00 98.38 126 GLU A C 1
ATOM 1017 O O . GLU A 1 126 ? -5.754 10.545 11.264 1.00 98.38 126 GLU A O 1
ATOM 1022 N N . ASP A 1 127 ? -3.763 11.406 10.695 1.00 98.38 127 ASP A N 1
ATOM 1023 C CA . ASP A 1 127 ? -4.273 12.260 9.616 1.00 98.38 127 ASP A CA 1
ATOM 1024 C C . ASP A 1 127 ? -5.045 11.453 8.558 1.00 98.38 127 ASP A C 1
ATOM 1026 O O . ASP A 1 127 ? -6.136 11.842 8.126 1.00 98.38 127 ASP A O 1
ATOM 1030 N N . ALA A 1 128 ? -4.503 10.300 8.144 1.00 98.50 128 ALA A N 1
ATOM 1031 C CA . ALA A 1 128 ? -5.163 9.419 7.183 1.00 98.50 128 ALA A CA 1
ATOM 1032 C C . ALA A 1 128 ? -6.475 8.837 7.735 1.00 98.50 128 ALA A C 1
ATOM 1034 O O . ALA A 1 128 ? -7.441 8.673 6.983 1.00 98.50 128 ALA A O 1
ATOM 1035 N N . PHE A 1 129 ? -6.531 8.535 9.034 1.00 98.69 129 PHE A N 1
ATOM 1036 C CA . PHE A 1 129 ? -7.738 8.055 9.699 1.00 98.69 129 PHE A CA 1
ATOM 1037 C C . PHE A 1 129 ? -8.819 9.139 9.764 1.00 98.69 129 PHE A C 1
ATOM 1039 O O . PHE A 1 129 ? -9.948 8.887 9.337 1.00 98.69 129 PHE A O 1
ATOM 1046 N N . GLU A 1 130 ? -8.473 10.357 10.185 1.00 98.56 130 GLU A N 1
ATOM 1047 C CA . GLU A 1 130 ? -9.385 11.509 10.187 1.00 98.56 130 GLU A CA 1
ATOM 1048 C C . GLU A 1 130 ? -9.916 11.805 8.779 1.00 98.56 130 GLU A C 1
ATOM 1050 O O . GLU A 1 130 ? -11.117 12.019 8.561 1.00 98.56 130 GLU A O 1
ATOM 1055 N N . LYS A 1 131 ? -9.042 11.725 7.769 1.00 98.62 131 LYS A N 1
ATOM 1056 C CA . LYS A 1 131 ? -9.450 11.876 6.373 1.00 98.62 131 LYS A CA 1
ATOM 1057 C C . LYS A 1 131 ? -10.438 10.788 5.956 1.00 98.62 131 LYS A C 1
ATOM 1059 O O . LYS A 1 131 ? -11.461 11.110 5.346 1.00 98.62 131 LYS A O 1
ATOM 1064 N N . ALA A 1 132 ? -10.180 9.533 6.314 1.00 98.56 132 ALA A N 1
ATOM 1065 C CA . ALA A 1 132 ? -11.063 8.417 5.997 1.00 98.56 132 ALA A CA 1
ATOM 1066 C C . ALA A 1 132 ? -12.433 8.526 6.694 1.00 98.56 132 ALA A C 1
ATOM 1068 O O . ALA A 1 132 ? -1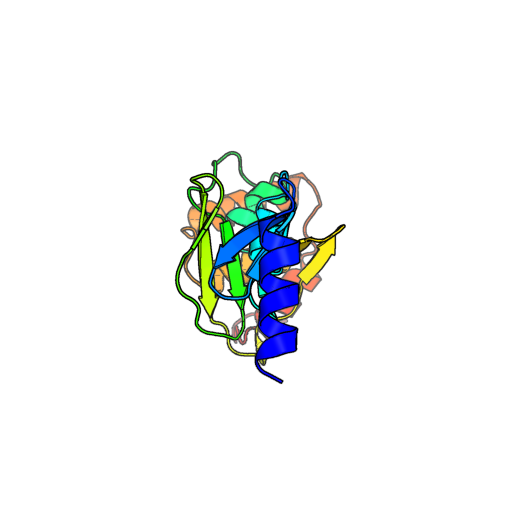3.460 8.236 6.073 1.00 98.56 132 ALA A O 1
ATOM 1069 N N . LEU A 1 133 ? -12.473 9.011 7.942 1.00 98.38 133 LEU A N 1
ATOM 1070 C CA . LEU A 1 133 ? -13.713 9.339 8.656 1.00 98.38 133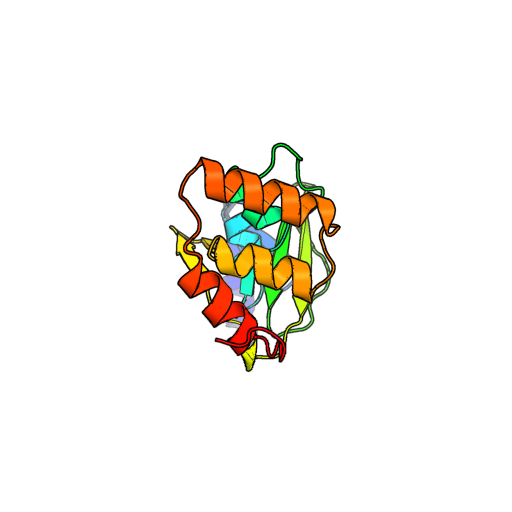 LEU A CA 1
ATOM 1071 C C . LEU A 1 133 ? -14.509 10.415 7.913 1.00 98.38 133 LEU A C 1
ATOM 1073 O O . LEU A 1 133 ? -15.694 10.225 7.633 1.00 98.38 133 LEU A O 1
ATOM 1077 N N . SER A 1 134 ? -13.851 11.512 7.523 1.00 98.12 134 SER A N 1
ATOM 1078 C CA . SER A 1 134 ? -14.495 12.618 6.800 1.00 98.12 134 SER A CA 1
ATOM 1079 C C . SER A 1 134 ? -15.104 12.176 5.462 1.00 98.12 134 SER A C 1
ATOM 1081 O O . SER A 1 134 ? -16.179 12.634 5.075 1.00 98.12 134 SER A O 1
ATOM 1083 N N . GLN A 1 135 ? -14.442 11.239 4.776 1.00 97.88 135 GLN A N 1
ATOM 1084 C CA . GLN A 1 135 ? -14.886 10.662 3.507 1.00 97.88 135 GLN A CA 1
ATOM 1085 C C . GLN A 1 135 ? -15.879 9.505 3.677 1.00 97.88 135 GLN A C 1
ATOM 1087 O O . GLN A 1 135 ? -16.417 9.027 2.678 1.00 97.88 135 GLN A O 1
ATOM 1092 N N . LYS A 1 136 ? -16.122 9.036 4.910 1.00 97.88 136 LYS A N 1
ATOM 1093 C CA . LYS A 1 136 ? -16.904 7.824 5.213 1.00 97.88 136 LYS A CA 1
ATOM 1094 C C . LYS A 1 136 ? -16.386 6.585 4.467 1.00 97.88 136 LYS A C 1
ATOM 1096 O O . LYS A 1 136 ? -17.168 5.752 4.013 1.00 97.88 136 LYS A O 1
ATOM 1101 N N . SER A 1 137 ? -15.066 6.481 4.312 1.00 98.00 137 SER A N 1
ATOM 1102 C CA . SER A 1 137 ? -14.389 5.402 3.580 1.00 98.00 137 SER A CA 1
ATOM 1103 C C . SER A 1 137 ? -13.803 4.315 4.491 1.00 98.00 137 SER A C 1
ATOM 1105 O O . SER A 1 137 ? -13.281 3.316 3.992 1.00 98.00 137 SER A O 1
ATOM 1107 N N . VAL A 1 138 ? -13.913 4.491 5.812 1.00 98.19 138 VAL A N 1
ATOM 1108 C CA . VAL A 1 138 ? -13.470 3.542 6.840 1.00 98.19 138 VAL A CA 1
ATOM 1109 C C . VAL A 1 138 ? -14.661 2.915 7.570 1.00 98.19 138 VAL A C 1
ATOM 1111 O O . VAL A 1 138 ? -15.563 3.613 8.031 1.00 98.19 138 VAL A O 1
ATOM 1114 N N . ASP A 1 139 ? -14.646 1.590 7.697 1.00 98.31 139 ASP A N 1
ATOM 1115 C CA . ASP A 1 139 ? -15.541 0.820 8.559 1.00 98.31 139 ASP A CA 1
ATOM 1116 C C . ASP A 1 139 ? -14.846 0.544 9.901 1.00 98.31 139 ASP A C 1
ATOM 1118 O O . ASP A 1 139 ? -13.838 -0.167 9.973 1.00 98.31 139 ASP A O 1
ATOM 1122 N N . ILE A 1 140 ? -15.384 1.128 10.973 1.00 97.75 140 ILE A N 1
ATOM 1123 C CA . ILE A 1 140 ? -14.796 1.066 12.317 1.00 97.75 140 ILE A CA 1
ATOM 1124 C C . ILE A 1 140 ? -14.839 -0.343 12.909 1.00 97.75 140 ILE A C 1
ATOM 1126 O O . ILE A 1 140 ? -13.887 -0.754 13.573 1.00 97.75 140 ILE A O 1
ATOM 1130 N N . GLU A 1 141 ? -15.895 -1.111 12.654 1.00 97.50 141 GLU A N 1
ATOM 1131 C CA . GLU A 1 141 ? -16.006 -2.473 13.180 1.00 97.50 141 GLU A CA 1
ATOM 1132 C C . GLU A 1 141 ? -15.030 -3.404 12.463 1.00 97.50 141 GLU A C 1
ATOM 1134 O O . GLU A 1 141 ? -14.333 -4.204 13.095 1.00 97.50 141 GLU A O 1
ATOM 1139 N N . ARG A 1 142 ? -14.863 -3.223 11.149 1.00 97.94 142 ARG A N 1
ATOM 1140 C CA . ARG A 1 142 ? -13.829 -3.934 10.394 1.00 97.94 142 ARG A CA 1
ATOM 1141 C C . ARG A 1 142 ? -12.417 -3.551 10.841 1.00 97.94 142 ARG A C 1
ATOM 1143 O O . ARG A 1 142 ? -11.567 -4.433 10.963 1.00 97.94 142 ARG A O 1
ATOM 1150 N N . LEU A 1 143 ? -12.163 -2.270 11.117 1.00 97.75 143 LEU A N 1
ATOM 1151 C CA . LEU A 1 143 ? -10.877 -1.792 11.634 1.00 97.75 143 LEU A CA 1
ATOM 1152 C C . LEU A 1 143 ? -10.522 -2.461 12.969 1.00 97.75 143 LEU A C 1
ATOM 1154 O O . LEU A 1 143 ? -9.413 -2.980 13.118 1.00 97.75 143 LEU A O 1
ATOM 1158 N N . LYS A 1 144 ? -11.475 -2.516 13.909 1.00 96.75 144 LYS A N 1
ATOM 1159 C CA . LYS A 1 144 ? -11.321 -3.230 15.187 1.00 96.75 144 LYS A CA 1
ATOM 1160 C C . LYS A 1 144 ? -11.054 -4.720 14.971 1.00 96.75 144 LYS A C 1
ATOM 1162 O O . LYS A 1 144 ? -10.114 -5.257 15.555 1.00 96.75 144 LYS A O 1
ATOM 1167 N N . GLY A 1 145 ? -11.819 -5.373 14.094 1.00 97.19 145 GLY A N 1
ATOM 1168 C CA . GLY A 1 145 ? -11.623 -6.785 13.753 1.00 97.19 145 GLY A CA 1
ATOM 1169 C C . GLY A 1 145 ? -10.213 -7.074 13.229 1.00 97.19 145 GLY A C 1
ATOM 1170 O O . GLY A 1 145 ? -9.559 -8.015 13.674 1.00 97.19 145 GLY A O 1
ATOM 1171 N N . TYR A 1 146 ? -9.691 -6.212 12.355 1.00 97.25 146 TYR A N 1
ATOM 1172 C CA . TYR A 1 146 ? -8.326 -6.336 11.842 1.00 97.25 146 TYR A CA 1
ATOM 1173 C C . TYR A 1 146 ? -7.253 -6.092 12.905 1.00 97.25 146 TYR A C 1
ATOM 1175 O O . TYR A 1 146 ? -6.217 -6.758 12.881 1.00 97.25 146 TYR A O 1
ATOM 1183 N N . ALA A 1 147 ? -7.473 -5.173 13.848 1.00 95.94 147 ALA A N 1
ATOM 1184 C CA . ALA A 1 147 ? -6.565 -4.979 14.976 1.00 95.94 147 ALA A CA 1
ATOM 1185 C C . ALA A 1 147 ? -6.467 -6.250 15.840 1.00 95.94 147 ALA A C 1
ATOM 1187 O O . ALA A 1 147 ? -5.362 -6.680 16.183 1.00 95.94 147 ALA A O 1
ATOM 1188 N N . ILE A 1 148 ? -7.606 -6.891 16.124 1.00 94.56 148 ILE A N 1
ATOM 1189 C CA . ILE A 1 148 ? -7.662 -8.169 16.848 1.00 94.56 148 ILE A CA 1
ATOM 1190 C C . ILE A 1 148 ? -6.910 -9.254 16.068 1.00 94.56 148 ILE A C 1
ATOM 1192 O O . ILE A 1 148 ? -6.044 -9.927 16.629 1.00 94.56 148 ILE A O 1
ATOM 1196 N N . GLU A 1 149 ? -7.161 -9.384 14.762 1.00 93.94 149 GLU A N 1
ATOM 1197 C CA . GLU A 1 149 ? -6.500 -10.380 13.905 1.00 93.94 149 GLU A CA 1
ATOM 1198 C C . GLU A 1 149 ? -4.972 -10.182 13.822 1.00 93.94 149 GLU A C 1
ATOM 1200 O O . GLU A 1 149 ? -4.211 -11.150 13.755 1.00 93.94 149 GLU A O 1
ATOM 1205 N N . MET A 1 150 ? -4.476 -8.942 13.912 1.00 92.62 150 MET A N 1
ATOM 1206 C CA . MET A 1 150 ? -3.032 -8.661 13.981 1.00 92.62 150 MET A CA 1
ATOM 1207 C C . MET A 1 150 ? -2.368 -9.077 15.303 1.00 92.62 150 MET A C 1
ATOM 1209 O O . MET A 1 150 ? -1.128 -9.175 15.363 1.00 92.62 150 MET A O 1
ATOM 1213 N N . GLY A 1 151 ? -3.174 -9.364 16.329 1.00 85.81 151 GLY A N 1
ATOM 1214 C CA . GLY A 1 151 ? -2.747 -9.725 17.676 1.00 85.81 151 GLY A CA 1
ATOM 1215 C C . GLY A 1 151 ? -2.666 -8.543 18.643 1.00 85.81 151 GLY A C 1
ATOM 1216 O O . GLY A 1 151 ? -1.930 -8.630 19.625 1.00 85.81 151 GLY A O 1
ATOM 1217 N N . SER A 1 152 ? -3.374 -7.439 18.381 1.00 71.00 152 SER A N 1
ATOM 1218 C CA . SER A 1 152 ? -3.477 -6.319 19.322 1.00 71.00 152 SER A CA 1
ATOM 1219 C C . SER A 1 152 ? -4.397 -6.713 20.481 1.00 71.00 152 SER A C 1
ATOM 1221 O O . SER A 1 152 ? -5.616 -6.622 20.379 1.00 71.00 152 SER A O 1
ATOM 1223 N N . GLY A 1 153 ? -3.814 -7.180 21.587 1.00 50.84 153 GLY A N 1
ATOM 1224 C CA . GLY A 1 153 ? -4.533 -7.696 22.763 1.00 50.84 153 GLY A CA 1
ATOM 1225 C C . GLY A 1 153 ? -5.321 -6.668 23.592 1.00 50.84 153 GLY A C 1
ATOM 1226 O O . GLY A 1 153 ? -5.705 -6.986 24.711 1.00 50.84 153 GLY A O 1
ATOM 1227 N N . SER A 1 154 ? -5.537 -5.450 23.089 1.00 50.75 154 SER A N 1
ATOM 1228 C CA . SER A 1 154 ? -6.123 -4.319 23.827 1.00 50.75 154 SER A CA 1
ATOM 1229 C C . SER A 1 154 ? -7.432 -3.771 23.245 1.00 50.75 154 SER A C 1
ATOM 1231 O O . SER A 1 154 ? -7.971 -2.810 23.789 1.00 50.75 154 SER A O 1
ATOM 1233 N N . VAL A 1 155 ? -7.999 -4.379 22.197 1.00 46.69 155 VAL A N 1
ATOM 1234 C CA . VAL A 1 155 ? -9.358 -4.032 21.740 1.00 46.69 155 VAL A CA 1
ATOM 1235 C C . VAL A 1 155 ? -10.361 -4.878 22.526 1.00 46.69 155 VAL A C 1
ATOM 1237 O O . VAL A 1 155 ? -10.836 -5.905 22.050 1.00 46.69 155 VAL A O 1
ATOM 1240 N N . ALA A 1 156 ? -10.601 -4.496 23.782 1.00 36.38 156 ALA A N 1
ATOM 1241 C CA . ALA A 1 156 ? -11.694 -5.056 24.567 1.00 36.38 156 ALA A CA 1
ATOM 1242 C C . ALA A 1 156 ? -13.025 -4.528 24.010 1.00 36.38 156 ALA A C 1
ATOM 1244 O O . ALA A 1 156 ? -13.179 -3.324 23.799 1.00 36.38 156 ALA A O 1
ATOM 1245 N N . SER A 1 157 ? -13.926 -5.467 23.722 1.00 41.19 157 SER A N 1
ATOM 1246 C CA . SER A 1 157 ? -15.339 -5.265 23.380 1.00 41.19 157 SER A CA 1
ATOM 1247 C C . SER A 1 157 ? -16.101 -4.504 24.455 1.00 41.19 157 SER A C 1
ATOM 1249 O O . SER A 1 157 ? -15.865 -4.844 25.639 1.00 41.19 157 SER A O 1
#

pLDDT: mean 91.02, std 12.83, range [36.38, 98.81]

Organism: NCBI:txid410659

Secondary structure (DSSP, 8-state):
-HHHHHHHHHHHHHSTTEEEEETTEEEETT--HHHHHHHSSSSEEE-HHHHHHHTT---SPPSEEEEEESS----EEETTEEEEEEE--GGG--SEEEETTEEEE-HHHHHHHHHHHT-S-HHHHHHHHHHHHHHT---HHHHHHHHHHHT-TT---

Nearest PDB structures (foldseek):
  6y8q-assembly3_C  TM=7.096E-01  e=2.147E-04  Streptococcus agalactiae
  4wse-assembly1_A  TM=5.753E-01  e=2.409E-02  Acanthamoeba polyphaga mimivirus
  4o8s-assembly1_A  TM=5.229E-01  e=1.094E-01  Helicobacter pylori J99
  4ok0-assembly1_A  TM=3.691E-01  e=1.573E-01  Helicobacter pylori J99

Mean predicted aligned error: 5.45 Å

Sequence (157 aa):
TKKKKNYLSRFLTTNARVKKIERGKYYIDGADVYEVASNIVEPSYVSLMAAFRYYDLTTQVPVRISAITTLRHKQIMFNDIAITFTTFKKSRVFGYKKIGNVRIATVEKSLIDSLYAGDPPYSDVEDAFEKALSQKSVDIERLKGYAIEMGSGSVAS

Solvent-accessible surface area (backbone atoms only — not comparable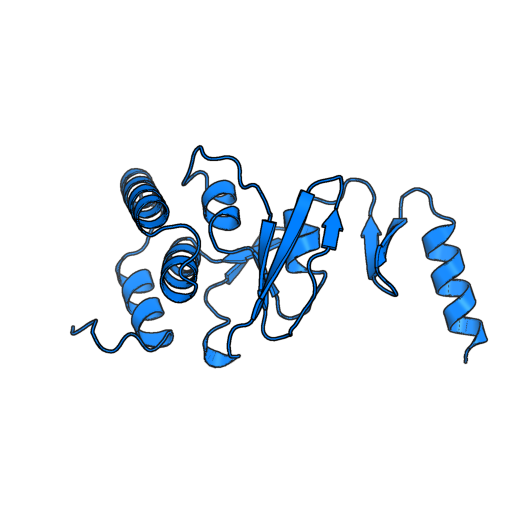 to full-atom values): 8861 Å² total; per-residue (Å²): 110,77,69,64,58,54,53,52,54,47,55,46,66,70,35,90,55,35,42,76,74,50,97,94,43,69,47,51,65,88,60,54,69,58,32,51,49,14,62,76,45,85,67,33,22,24,19,26,57,36,34,34,41,76,68,67,27,43,90,67,80,64,87,40,45,35,14,42,22,67,57,91,56,76,70,46,73,53,96,91,39,38,33,40,58,47,65,43,59,71,85,62,71,66,62,55,47,76,58,91,78,23,25,30,38,35,66,42,39,18,48,50,48,12,67,74,68,66,39,52,57,67,68,61,49,50,51,27,49,55,42,25,57,77,66,67,66,53,56,68,68,58,34,51,52,51,40,48,63,68,63,47,92,76,78,77,130